Protein AF-A0A4U3ARX2-F1 (afdb_monomer)

Radius of gyration: 12.92 Å; Cα contacts (8 Å, |Δi|>4): 53; chains: 1; bounding box: 28×21×33 Å

Organism: NCBI:txid1890302

Structure (mmCIF, N/CA/C/O backbone):
data_AF-A0A4U3ARX2-F1
#
_entry.id   AF-A0A4U3ARX2-F1
#
loop_
_atom_site.group_PDB
_atom_site.id
_atom_site.type_symbol
_atom_site.label_atom_id
_atom_site.label_alt_id
_atom_site.label_comp_id
_atom_site.label_asym_id
_atom_site.label_entity_id
_atom_site.label_seq_id
_atom_site.pdbx_PDB_ins_code
_atom_site.Cartn_x
_atom_site.Cartn_y
_atom_site.Cartn_z
_atom_site.occupancy
_atom_site.B_iso_or_equiv
_atom_site.auth_seq_id
_atom_site.auth_comp_id
_atom_site.auth_asym_id
_atom_site.auth_atom_id
_atom_site.pdbx_PDB_model_num
ATOM 1 N N . GLN A 1 1 ? 8.756 -2.250 7.411 1.00 53.34 1 GLN A N 1
ATOM 2 C CA . GLN A 1 1 ? 9.913 -3.118 7.096 1.00 53.34 1 GLN A CA 1
ATOM 3 C C . GLN A 1 1 ? 9.779 -3.832 5.744 1.00 53.34 1 GLN A C 1
ATOM 5 O O . GLN A 1 1 ? 10.702 -3.724 4.956 1.00 53.34 1 GLN A O 1
ATOM 10 N N . THR A 1 2 ? 8.658 -4.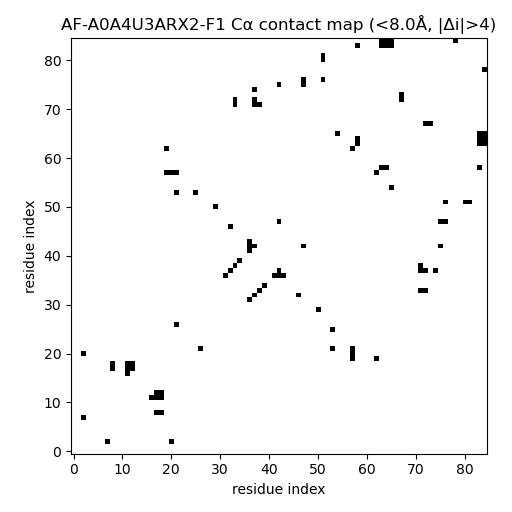478 5.389 1.00 70.38 2 THR A N 1
ATOM 11 C CA . THR A 1 2 ? 8.502 -5.172 4.081 1.00 70.38 2 THR A CA 1
ATOM 12 C C . THR A 1 2 ? 8.715 -4.280 2.848 1.00 70.38 2 THR A C 1
ATOM 14 O O . THR A 1 2 ? 9.275 -4.734 1.860 1.00 70.38 2 THR A O 1
ATOM 17 N N . MET A 1 3 ? 8.329 -3.000 2.918 1.00 68.38 3 MET A N 1
ATOM 18 C CA . MET A 1 3 ? 8.495 -2.025 1.824 1.00 68.38 3 MET A CA 1
ATOM 19 C C . MET A 1 3 ? 9.965 -1.681 1.504 1.00 68.38 3 MET A C 1
ATOM 21 O O . MET A 1 3 ? 10.262 -1.145 0.439 1.00 68.38 3 MET A O 1
ATOM 25 N N . GLU A 1 4 ? 10.885 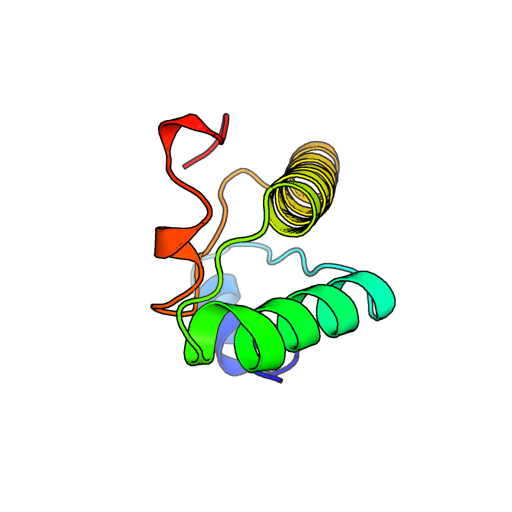-1.969 2.425 1.00 64.25 4 GLU A N 1
ATOM 26 C CA . GLU A 1 4 ? 12.317 -1.666 2.288 1.00 64.25 4 GLU A CA 1
ATOM 27 C C . GLU A 1 4 ? 13.129 -2.888 1.865 1.00 64.25 4 GLU A C 1
ATOM 29 O O . GLU A 1 4 ? 14.263 -2.740 1.422 1.00 64.25 4 GLU A O 1
ATOM 34 N N . GLN A 1 5 ? 12.552 -4.085 1.974 1.00 72.19 5 GLN A N 1
ATOM 35 C CA . GLN A 1 5 ? 13.229 -5.311 1.590 1.00 72.19 5 GLN A CA 1
ATOM 36 C C . GLN A 1 5 ? 13.209 -5.481 0.073 1.00 72.19 5 GLN A C 1
ATOM 38 O O . GLN A 1 5 ? 12.169 -5.352 -0.577 1.00 72.19 5 GLN A O 1
ATOM 43 N N . ASP A 1 6 ? 14.357 -5.862 -0.479 1.00 73.88 6 ASP A N 1
ATOM 44 C CA . A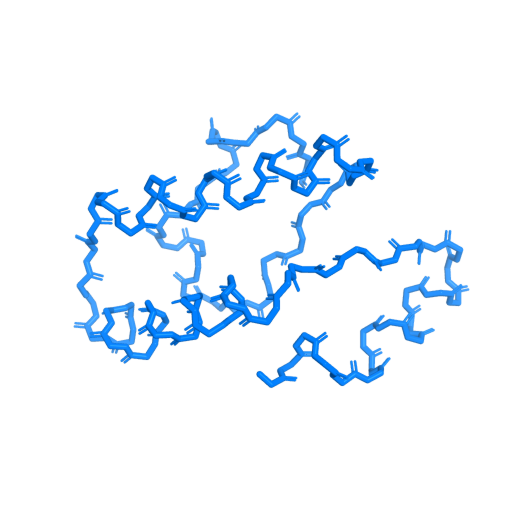SP A 1 6 ? 14.527 -6.055 -1.919 1.00 73.88 6 ASP A CA 1
ATOM 45 C C . ASP A 1 6 ? 13.639 -7.167 -2.489 1.00 73.88 6 ASP A C 1
ATOM 47 O O . ASP A 1 6 ? 13.365 -7.175 -3.680 1.00 73.88 6 ASP A O 1
ATOM 51 N N . PHE A 1 7 ? 13.106 -8.066 -1.657 1.00 76.62 7 PHE A N 1
ATOM 52 C CA . PHE A 1 7 ? 12.309 -9.213 -2.097 1.00 76.62 7 PHE A CA 1
ATOM 53 C C . PHE A 1 7 ? 11.199 -8.860 -3.106 1.00 76.62 7 PHE A C 1
ATOM 55 O O . PHE A 1 7 ? 11.112 -9.493 -4.160 1.00 76.62 7 PHE A O 1
ATOM 62 N N . TYR A 1 8 ? 10.371 -7.847 -2.818 1.00 76.38 8 TYR A N 1
ATOM 63 C CA . TYR A 1 8 ? 9.318 -7.417 -3.747 1.00 76.38 8 TYR A CA 1
ATOM 64 C C . TYR A 1 8 ? 9.890 -6.646 -4.936 1.00 76.38 8 TYR A C 1
ATOM 66 O O . TYR A 1 8 ? 9.502 -6.914 -6.070 1.00 76.38 8 TYR A O 1
ATOM 74 N N . LYS A 1 9 ? 10.850 -5.747 -4.695 1.00 80.00 9 LYS A N 1
ATOM 75 C CA . LYS A 1 9 ? 11.461 -4.909 -5.736 1.00 80.00 9 LYS A CA 1
ATOM 76 C C . L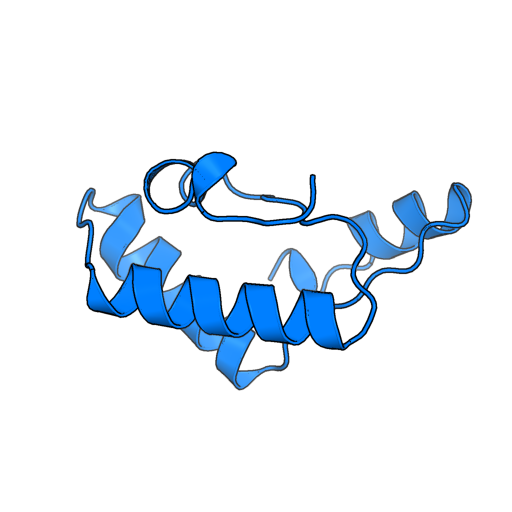YS A 1 9 ? 12.172 -5.747 -6.792 1.00 80.00 9 LYS A C 1
ATOM 78 O O . LYS A 1 9 ? 11.876 -5.626 -7.972 1.00 80.00 9 LYS A O 1
ATOM 83 N N . SER A 1 10 ? 13.054 -6.651 -6.374 1.00 81.69 10 SER A N 1
ATOM 84 C CA . SER A 1 10 ? 13.807 -7.536 -7.265 1.00 81.69 10 SER A CA 1
ATOM 85 C C . SER A 1 10 ? 12.888 -8.470 -8.043 1.00 81.69 10 SER A C 1
ATOM 87 O O . SER A 1 10 ? 13.105 -8.716 -9.226 1.00 81.69 10 SER A O 1
ATOM 89 N N . ARG A 1 11 ? 11.845 -8.999 -7.391 1.00 85.44 11 ARG A N 1
ATOM 90 C CA . ARG A 1 11 ? 10.923 -9.925 -8.048 1.00 85.44 11 ARG A CA 1
ATOM 91 C C . ARG A 1 11 ? 10.051 -9.220 -9.078 1.00 85.44 11 ARG A C 1
ATOM 93 O O . ARG A 1 11 ? 9.865 -9.780 -10.148 1.00 85.44 11 ARG A O 1
ATOM 100 N N . LEU A 1 12 ? 9.557 -8.020 -8.779 1.00 86.25 12 LEU A N 1
ATOM 101 C CA . LEU A 1 12 ? 8.777 -7.201 -9.711 1.00 86.25 12 LEU A CA 1
ATOM 102 C C . LEU A 1 12 ? 9.646 -6.676 -10.862 1.00 86.25 12 LEU A C 1
ATOM 104 O O . LEU A 1 12 ? 9.230 -6.748 -12.017 1.00 86.25 12 LEU A O 1
ATOM 108 N N . ALA A 1 13 ? 10.893 -6.293 -10.580 1.00 86.50 13 ALA A N 1
ATOM 109 C CA . ALA A 1 13 ? 11.852 -5.887 -11.604 1.00 86.50 13 ALA A CA 1
ATOM 110 C C . ALA A 1 13 ? 12.123 -6.995 -12.639 1.00 86.50 13 ALA A C 1
ATOM 112 O O . ALA A 1 13 ? 12.261 -6.697 -13.824 1.00 86.50 13 ALA A O 1
ATOM 113 N N . ASN A 1 14 ? 12.116 -8.275 -12.237 1.00 91.06 14 ASN A N 1
ATOM 114 C CA . ASN A 1 14 ? 12.234 -9.408 -13.172 1.00 91.06 14 ASN A CA 1
ATOM 115 C C . ASN A 1 14 ? 11.064 -9.512 -14.168 1.00 91.06 14 ASN A C 1
ATOM 117 O O . ASN A 1 14 ? 11.194 -10.188 -15.185 1.00 91.06 14 ASN A O 1
ATOM 121 N N . PHE A 1 15 ? 9.934 -8.864 -13.879 1.00 89.44 15 PHE A N 1
ATOM 122 C CA . PHE A 1 15 ? 8.781 -8.740 -14.773 1.00 89.44 15 PHE A CA 1
ATOM 123 C C . PHE A 1 15 ? 8.693 -7.352 -15.425 1.00 89.44 15 PHE A C 1
ATOM 125 O O . PHE A 1 15 ? 7.637 -6.994 -15.937 1.00 89.44 15 PHE A O 1
ATOM 132 N N . ASN A 1 16 ? 9.776 -6.565 -15.397 1.00 89.88 16 ASN A N 1
ATOM 133 C CA . ASN A 1 16 ? 9.819 -5.185 -15.889 1.00 89.88 16 ASN A CA 1
ATOM 134 C C . ASN A 1 16 ? 8.820 -4.241 -15.193 1.00 89.88 16 ASN A C 1
ATOM 136 O O . ASN A 1 16 ? 8.420 -3.235 -15.773 1.00 89.88 16 ASN A O 1
ATOM 140 N N . ILE A 1 17 ? 8.438 -4.546 -13.949 1.00 90.12 17 ILE A N 1
ATOM 141 C CA . ILE A 1 17 ? 7.568 -3.693 -13.135 1.00 90.12 17 ILE A CA 1
ATOM 142 C C . ILE A 1 17 ? 8.445 -2.810 -12.246 1.00 90.12 17 ILE A C 1
ATOM 144 O O . ILE A 1 17 ? 9.211 -3.311 -11.417 1.00 90.12 17 ILE A O 1
ATOM 148 N N . GLU A 1 18 ? 8.320 -1.494 -12.412 1.00 89.62 18 GLU A N 1
ATOM 149 C CA . GLU A 1 18 ? 8.971 -0.509 -11.551 1.00 89.62 18 GLU A CA 1
ATOM 150 C C . GLU A 1 18 ? 8.203 -0.347 -10.234 1.00 89.62 18 GLU A C 1
ATOM 152 O O . GLU A 1 18 ? 6.973 -0.330 -10.199 1.00 89.62 18 GLU A O 1
ATOM 157 N N . THR A 1 19 ? 8.933 -0.245 -9.123 1.00 90.12 19 THR A N 1
ATOM 158 C CA . THR A 1 19 ? 8.337 -0.116 -7.790 1.00 90.12 19 THR A CA 1
ATOM 159 C C . THR A 1 19 ? 8.550 1.277 -7.227 1.00 90.12 19 THR A C 1
ATOM 161 O O . THR A 1 19 ? 9.685 1.656 -6.930 1.00 90.12 19 THR A O 1
ATOM 164 N N . ILE A 1 20 ? 7.454 1.987 -6.976 1.00 91.12 20 ILE A N 1
ATOM 165 C CA . ILE A 1 20 ? 7.455 3.253 -6.245 1.00 91.12 20 ILE A CA 1
ATOM 166 C C . ILE A 1 20 ? 7.136 2.951 -4.781 1.00 91.12 20 ILE A C 1
ATOM 168 O O . ILE A 1 20 ? 6.194 2.218 -4.481 1.00 91.12 20 ILE A O 1
ATOM 172 N N . ILE A 1 21 ? 7.932 3.497 -3.862 1.00 90.62 21 ILE A N 1
ATOM 173 C CA . ILE A 1 21 ? 7.688 3.371 -2.422 1.00 90.62 21 ILE A CA 1
ATOM 174 C C . ILE A 1 21 ? 7.399 4.746 -1.806 1.00 90.62 21 ILE A C 1
ATOM 176 O O . ILE A 1 21 ? 8.028 5.723 -2.219 1.00 90.62 21 ILE A O 1
ATOM 180 N N . PRO A 1 22 ? 6.503 4.831 -0.803 1.00 90.19 22 PRO A N 1
ATOM 181 C CA . PRO A 1 22 ? 6.307 6.055 -0.030 1.00 90.19 22 PRO A CA 1
ATOM 182 C C . PRO A 1 22 ? 7.603 6.511 0.642 1.00 90.19 22 PRO A C 1
ATOM 184 O O . PRO A 1 22 ? 8.508 5.701 0.896 1.00 90.19 22 PRO A O 1
ATOM 187 N N . ASN A 1 23 ? 7.674 7.792 0.996 1.00 91.25 23 ASN A N 1
ATOM 188 C CA . ASN A 1 23 ? 8.807 8.333 1.745 1.00 91.25 23 ASN A CA 1
ATOM 189 C C . ASN A 1 23 ? 8.851 7.788 3.190 1.00 91.25 23 ASN A C 1
ATOM 191 O O . ASN A 1 23 ? 7.945 7.092 3.645 1.00 91.25 23 ASN A O 1
ATOM 195 N N . GLU A 1 24 ? 9.931 8.059 3.921 1.00 91.06 24 GLU A N 1
ATOM 196 C CA . GLU A 1 24 ? 10.134 7.492 5.262 1.00 91.06 24 GLU A CA 1
ATOM 197 C C . GLU A 1 24 ? 9.045 7.895 6.271 1.00 91.06 24 GLU A C 1
ATOM 199 O O . GLU A 1 24 ? 8.558 7.044 7.018 1.00 91.06 24 GLU A O 1
ATOM 204 N N . GLU A 1 25 ? 8.606 9.156 6.267 1.00 92.69 25 GLU A N 1
ATOM 205 C CA . GLU A 1 25 ? 7.548 9.633 7.165 1.00 92.69 25 GLU A CA 1
ATOM 206 C C . GLU A 1 25 ? 6.211 8.943 6.878 1.00 92.69 25 GLU A C 1
ATOM 208 O O . GLU A 1 25 ? 5.523 8.493 7.797 1.00 92.69 25 GLU A O 1
ATOM 213 N N . GLU A 1 26 ? 5.868 8.793 5.600 1.00 92.75 26 GLU A N 1
ATOM 214 C CA . GLU A 1 26 ? 4.669 8.084 5.153 1.00 92.75 26 GLU A CA 1
ATOM 215 C C . GLU A 1 26 ? 4.724 6.604 5.541 1.00 92.75 26 GLU A C 1
ATOM 217 O O . GLU A 1 26 ? 3.749 6.066 6.067 1.00 92.75 26 GLU A O 1
ATOM 222 N N . ARG A 1 27 ? 5.874 5.941 5.361 1.00 91.06 27 ARG A N 1
ATOM 223 C CA . ARG A 1 27 ? 6.059 4.542 5.783 1.00 91.06 27 ARG A CA 1
ATOM 224 C C . ARG A 1 27 ? 5.909 4.381 7.294 1.00 91.06 27 ARG A C 1
ATOM 226 O O . ARG A 1 27 ? 5.273 3.421 7.735 1.00 91.06 27 ARG A O 1
ATOM 233 N N . ASN A 1 28 ? 6.457 5.307 8.079 1.00 91.50 28 ASN A N 1
ATOM 234 C CA . ASN A 1 28 ? 6.324 5.307 9.536 1.00 91.50 28 ASN A CA 1
ATOM 235 C C . ASN A 1 28 ? 4.867 5.501 9.967 1.00 91.50 28 ASN A C 1
ATOM 237 O O . ASN A 1 28 ? 4.389 4.791 10.852 1.00 91.50 28 ASN A O 1
ATOM 241 N N . PHE A 1 29 ? 4.140 6.399 9.300 1.00 92.94 29 PHE A N 1
ATOM 242 C CA . PHE A 1 29 ? 2.711 6.587 9.522 1.00 92.94 29 PHE A CA 1
ATOM 243 C C . PHE A 1 29 ? 1.909 5.318 9.201 1.00 92.94 29 PHE A C 1
ATOM 245 O O . PHE A 1 29 ? 1.158 4.841 10.048 1.00 92.94 29 PHE A O 1
ATOM 252 N N . ILE A 1 30 ? 2.117 4.716 8.024 1.00 91.38 30 ILE A N 1
ATOM 253 C CA . ILE A 1 30 ? 1.446 3.467 7.627 1.00 91.38 30 ILE A CA 1
ATOM 254 C C . ILE A 1 30 ? 1.722 2.364 8.657 1.00 91.38 30 ILE A C 1
ATOM 256 O O . ILE A 1 30 ? 0.807 1.664 9.085 1.00 91.38 30 ILE A O 1
ATOM 260 N N . HIS A 1 31 ? 2.973 2.226 9.102 1.00 91.19 31 HIS A N 1
ATOM 261 C CA . HIS A 1 31 ? 3.338 1.243 10.119 1.00 91.19 31 HIS A CA 1
ATOM 262 C C . HIS A 1 31 ? 2.646 1.505 11.464 1.00 91.19 31 HIS A C 1
ATOM 264 O O . HIS A 1 31 ? 2.177 0.562 12.105 1.00 91.19 31 HIS A O 1
ATOM 270 N N . HIS A 1 32 ? 2.544 2.774 11.868 1.00 91.44 32 HIS A N 1
ATOM 271 C CA . HIS A 1 32 ? 1.825 3.171 13.072 1.00 91.44 32 HIS A CA 1
ATOM 272 C C . HIS A 1 32 ? 0.346 2.786 12.997 1.00 91.44 32 HIS A C 1
ATOM 274 O O . HIS A 1 32 ? -0.143 2.160 13.936 1.00 91.44 32 HIS A O 1
ATOM 280 N N . VAL A 1 33 ? -0.333 3.102 11.888 1.00 91.56 33 VAL A N 1
ATOM 281 C CA . VAL A 1 33 ? -1.749 2.764 11.666 1.00 91.56 33 VAL A CA 1
ATOM 282 C C . VAL A 1 33 ? -1.958 1.250 11.713 1.00 91.56 33 VAL A C 1
ATOM 284 O O . VAL A 1 33 ? -2.846 0.775 12.418 1.00 91.56 33 VAL A O 1
ATOM 287 N N . ILE A 1 34 ? -1.106 0.468 11.043 1.00 89.81 34 ILE A N 1
ATOM 288 C CA . ILE A 1 34 ? -1.215 -0.999 11.050 1.00 89.81 34 ILE A CA 1
ATOM 289 C C . ILE A 1 34 ? -1.126 -1.543 12.481 1.00 89.81 34 ILE A C 1
ATOM 291 O O . ILE A 1 34 ? -2.034 -2.241 12.919 1.00 89.81 34 ILE A O 1
ATOM 295 N N . LEU A 1 35 ? -0.072 -1.201 13.229 1.00 89.38 35 LEU A N 1
ATOM 296 C CA . LEU A 1 35 ? 0.176 -1.799 14.545 1.00 89.38 35 LEU A CA 1
ATOM 297 C C . LEU A 1 35 ? -0.728 -1.260 15.657 1.00 89.38 35 LEU A C 1
ATOM 299 O O . LEU A 1 35 ? -1.112 -1.999 16.567 1.00 89.38 35 LEU A O 1
ATOM 303 N N . ASN A 1 36 ? -1.012 0.042 15.645 1.00 90.94 36 ASN A N 1
ATOM 304 C CA . ASN A 1 36 ? -1.712 0.691 16.749 1.00 90.94 36 ASN A CA 1
ATOM 305 C C . ASN A 1 36 ? -3.217 0.750 16.549 1.00 90.94 36 ASN A C 1
ATOM 307 O O . ASN A 1 36 ? -3.919 0.813 17.560 1.00 90.94 36 ASN A O 1
ATOM 311 N N . GLU A 1 37 ? -3.689 0.689 15.304 1.00 90.50 37 GLU A N 1
ATOM 312 C CA . GLU A 1 37 ? -5.108 0.766 14.983 1.00 90.50 37 GLU A CA 1
ATOM 313 C C . GLU A 1 37 ? -5.613 -0.564 14.422 1.00 90.50 37 GLU A C 1
ATOM 315 O O . GLU A 1 37 ? -6.352 -1.277 15.104 1.00 90.50 37 GLU A O 1
ATOM 320 N N . LEU A 1 38 ? -5.155 -0.950 13.228 1.00 88.62 38 LEU A N 1
ATOM 321 C CA . LEU A 1 38 ? -5.746 -2.066 12.485 1.00 88.62 38 LEU A CA 1
ATOM 322 C C . LEU A 1 38 ? -5.553 -3.416 13.187 1.00 88.62 38 LEU A C 1
ATOM 324 O O . LEU A 1 38 ? -6.515 -4.167 13.330 1.00 88.62 38 LEU A O 1
ATOM 328 N N . SER A 1 39 ? -4.362 -3.701 13.727 1.00 87.50 39 SER A N 1
ATOM 329 C CA . SER A 1 39 ? -4.104 -4.922 14.510 1.00 87.50 39 SER A CA 1
ATOM 330 C C . SER A 1 39 ? -4.924 -5.003 15.807 1.00 87.50 39 SER A C 1
ATOM 332 O O . SER A 1 39 ? -5.015 -6.071 16.409 1.00 87.50 39 SER A O 1
ATOM 334 N N . LYS A 1 40 ? -5.528 -3.892 16.250 1.00 89.12 40 LYS A N 1
ATOM 335 C CA . LYS A 1 40 ? -6.430 -3.826 17.411 1.00 89.12 40 LYS A CA 1
ATOM 336 C C . LYS A 1 40 ? -7.906 -3.707 17.008 1.00 89.12 40 LYS A C 1
ATOM 338 O O . LYS A 1 40 ? -8.755 -3.559 17.883 1.00 89.12 40 LYS A O 1
ATOM 343 N N . GLY A 1 41 ? -8.210 -3.756 15.708 1.00 87.19 41 GLY A N 1
ATOM 344 C CA . GLY A 1 41 ? -9.560 -3.589 15.167 1.00 87.19 41 GLY A CA 1
ATOM 345 C C . GLY A 1 41 ? -10.092 -2.153 15.220 1.00 87.19 41 GLY A C 1
ATOM 346 O O . GLY A 1 41 ? -11.299 -1.953 15.120 1.00 87.19 41 GLY A O 1
ATOM 347 N N . ILE A 1 42 ? -9.224 -1.153 15.400 1.00 89.00 42 ILE A N 1
ATOM 348 C CA . ILE A 1 42 ? -9.606 0.262 15.393 1.00 89.00 42 ILE A CA 1
ATOM 349 C C . ILE A 1 42 ? -9.567 0.760 13.946 1.00 89.00 42 ILE A C 1
ATOM 351 O O . ILE A 1 42 ? -8.556 0.620 13.261 1.00 89.00 42 ILE A O 1
ATOM 355 N N . ILE A 1 43 ? -10.672 1.353 13.497 1.00 87.62 43 ILE A N 1
ATOM 356 C CA . ILE A 1 43 ? -10.816 1.945 12.166 1.00 87.62 43 ILE A CA 1
ATOM 357 C C . ILE A 1 43 ? -10.981 3.451 12.354 1.00 87.62 43 ILE A C 1
ATOM 359 O O . ILE A 1 43 ? -11.973 3.901 12.924 1.00 87.62 43 ILE A O 1
ATOM 363 N N . SER A 1 44 ? -9.995 4.219 11.897 1.00 90.31 44 SER A N 1
ATOM 364 C CA . SER A 1 44 ? -9.984 5.677 11.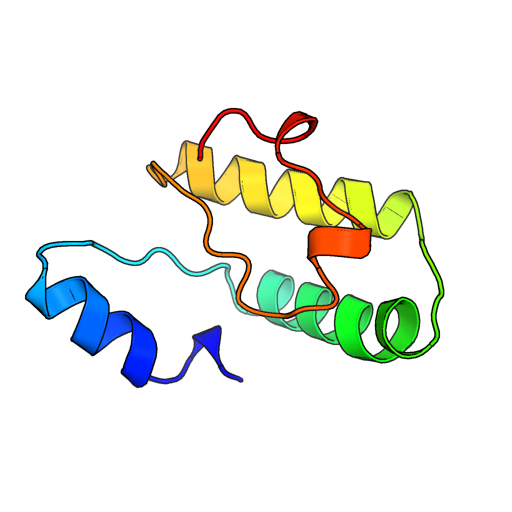996 1.00 90.31 44 SER A CA 1
ATOM 365 C C . SER A 1 44 ? -10.195 6.314 10.625 1.00 90.31 44 SER A C 1
ATOM 367 O O . SER A 1 44 ? -9.446 6.045 9.683 1.00 90.31 44 SER A O 1
ATOM 369 N N . GLU A 1 45 ? -11.191 7.194 10.514 1.00 90.31 45 GLU A N 1
ATOM 370 C CA . GLU A 1 45 ? -11.441 7.957 9.285 1.00 90.31 45 GLU A CA 1
ATOM 371 C C . GLU A 1 45 ? -10.264 8.874 8.939 1.00 90.31 45 GLU A C 1
ATOM 373 O O . GLU A 1 45 ? -9.851 8.929 7.785 1.00 90.31 45 GLU A O 1
ATOM 378 N N . THR A 1 46 ? -9.640 9.511 9.932 1.00 92.38 46 THR A N 1
ATOM 379 C CA . THR A 1 46 ? -8.469 10.375 9.702 1.00 92.38 46 THR A CA 1
ATOM 380 C C . THR A 1 46 ? -7.269 9.575 9.199 1.00 92.38 46 THR A C 1
ATOM 382 O O . THR A 1 46 ? -6.516 10.039 8.337 1.00 92.38 46 THR A O 1
ATOM 385 N N . SER A 1 47 ? -7.109 8.341 9.684 1.00 92.38 47 SER A N 1
ATOM 386 C CA . SER A 1 47 ? -6.060 7.438 9.212 1.00 92.38 47 SER A CA 1
ATOM 387 C C . SER A 1 47 ? -6.343 6.955 7.796 1.00 92.38 47 SER A C 1
ATOM 389 O O . SER A 1 47 ? -5.419 6.906 6.980 1.00 92.38 47 SER A O 1
ATOM 391 N N . LYS A 1 48 ? -7.617 6.682 7.472 1.00 91.31 48 LYS A N 1
ATOM 392 C CA . LYS A 1 48 ? -8.063 6.369 6.109 1.00 91.31 48 LYS A CA 1
ATOM 393 C C . LYS A 1 48 ? -7.755 7.517 5.150 1.00 91.31 48 LYS A C 1
ATOM 395 O O . LYS A 1 48 ? -7.125 7.287 4.123 1.00 91.31 48 LYS A O 1
ATOM 400 N N . GLU A 1 49 ? -8.149 8.742 5.484 1.00 92.62 49 GLU A N 1
ATOM 401 C CA . GLU A 1 49 ? -7.910 9.924 4.647 1.00 92.62 49 GLU A CA 1
ATOM 402 C C . GLU A 1 49 ? -6.423 10.119 4.352 1.00 92.62 49 GLU A C 1
ATOM 404 O O . GLU A 1 49 ? -6.035 10.326 3.201 1.00 92.62 49 GLU A O 1
ATOM 409 N N . LYS A 1 50 ? -5.570 9.995 5.372 1.00 93.00 50 LYS A N 1
ATOM 410 C CA . LYS A 1 50 ? -4.128 10.165 5.194 1.00 93.00 50 LYS A CA 1
ATOM 411 C C . LYS A 1 50 ? -3.503 9.042 4.363 1.00 93.00 50 LYS A C 1
ATOM 413 O O . LYS A 1 50 ? -2.647 9.307 3.524 1.00 93.00 50 LYS A O 1
ATOM 418 N N . LEU A 1 51 ? -3.959 7.802 4.528 1.00 91.94 51 LEU A N 1
ATOM 419 C CA . LEU A 1 51 ? -3.564 6.689 3.661 1.00 91.94 51 LEU A CA 1
ATOM 420 C C . LEU A 1 51 ? -3.995 6.899 2.200 1.00 91.94 51 LEU A C 1
ATOM 422 O O . LEU A 1 51 ? -3.215 6.624 1.286 1.00 91.94 51 LEU A O 1
ATOM 426 N N . LEU A 1 52 ? -5.200 7.424 1.965 1.00 92.31 52 LEU A N 1
ATOM 427 C CA . LEU A 1 52 ? -5.665 7.776 0.621 1.00 92.31 52 LEU A CA 1
ATOM 428 C C . LEU A 1 52 ? -4.838 8.911 0.014 1.00 92.31 52 LEU A C 1
ATOM 430 O O . LEU A 1 52 ? -4.508 8.854 -1.166 1.00 92.31 52 LEU A O 1
ATOM 434 N N . GLN A 1 53 ? -4.442 9.913 0.803 1.00 93.75 53 GLN A N 1
ATOM 435 C CA . GLN A 1 53 ? -3.536 10.972 0.345 1.00 93.75 53 GLN A CA 1
ATOM 436 C C . GLN A 1 53 ? -2.182 10.412 -0.096 1.00 93.75 53 GLN A C 1
ATOM 438 O O . GLN A 1 53 ? -1.708 10.760 -1.177 1.00 93.75 53 GLN A O 1
ATOM 443 N N . ILE A 1 54 ? -1.591 9.510 0.696 1.00 93.81 54 ILE A N 1
ATOM 444 C CA . ILE A 1 54 ? -0.337 8.835 0.332 1.00 93.81 54 ILE A CA 1
ATOM 445 C C . ILE A 1 54 ? -0.528 8.049 -0.967 1.00 93.81 54 ILE A C 1
ATOM 447 O O . ILE A 1 54 ? 0.271 8.168 -1.890 1.00 93.81 54 ILE A O 1
ATOM 451 N N . THR A 1 55 ? -1.620 7.294 -1.077 1.00 92.38 55 THR A N 1
ATOM 452 C CA . THR A 1 55 ? -1.902 6.486 -2.270 1.00 92.38 55 THR A CA 1
ATOM 453 C C . THR A 1 55 ? -2.072 7.357 -3.517 1.00 92.38 55 THR A C 1
ATOM 455 O O . THR A 1 55 ? -1.470 7.081 -4.550 1.00 92.38 55 THR A O 1
ATOM 458 N N . ASN A 1 56 ? -2.805 8.466 -3.410 1.00 92.62 56 ASN A N 1
ATOM 459 C CA . ASN A 1 56 ? -2.960 9.430 -4.497 1.00 92.62 56 ASN A CA 1
ATOM 460 C C . ASN A 1 56 ? -1.632 10.086 -4.895 1.00 92.62 56 ASN A C 1
ATOM 462 O O . ASN A 1 56 ? -1.388 10.278 -6.083 1.00 92.62 56 ASN A O 1
ATOM 466 N N . SER A 1 57 ? -0.761 10.391 -3.930 1.00 93.88 57 SER A N 1
ATOM 467 C CA . SER A 1 57 ? 0.592 10.894 -4.200 1.00 93.88 57 SER A CA 1
ATOM 468 C C . SER A 1 57 ? 1.411 9.885 -5.015 1.00 93.88 57 SER A C 1
ATOM 470 O O . SER A 1 57 ? 2.036 10.248 -6.009 1.00 93.88 57 SER A O 1
ATOM 472 N N . LEU A 1 58 ? 1.346 8.591 -4.673 1.00 93.25 58 LEU A N 1
ATOM 473 C CA . LEU A 1 58 ? 2.008 7.535 -5.450 1.00 93.25 58 LEU A CA 1
ATOM 474 C C . LEU A 1 58 ? 1.465 7.444 -6.882 1.00 93.25 58 LEU A C 1
ATOM 476 O O . LEU A 1 58 ? 2.252 7.344 -7.821 1.00 93.25 58 LEU A O 1
ATOM 480 N N . ILE A 1 59 ? 0.143 7.525 -7.058 1.00 93.00 59 ILE A N 1
ATOM 481 C CA . ILE A 1 59 ? -0.503 7.517 -8.382 1.00 93.00 59 ILE A CA 1
ATOM 482 C C . ILE A 1 59 ? -0.053 8.727 -9.208 1.00 93.00 59 ILE A C 1
ATOM 484 O O . ILE A 1 59 ? 0.310 8.583 -10.373 1.00 93.00 59 ILE A O 1
ATOM 488 N N . GLN A 1 60 ? -0.001 9.917 -8.604 1.00 92.94 60 GLN A N 1
ATOM 489 C CA . GLN A 1 60 ? 0.502 11.127 -9.265 1.00 92.94 60 GLN A CA 1
ATOM 490 C C . GLN A 1 60 ? 1.978 11.020 -9.663 1.00 92.94 60 GLN A C 1
ATOM 492 O O . GLN A 1 60 ? 2.380 11.604 -10.668 1.00 92.94 60 GLN A O 1
ATOM 497 N N . ASN A 1 61 ? 2.765 10.238 -8.924 1.00 92.62 61 ASN A N 1
ATOM 498 C CA . ASN A 1 61 ? 4.157 9.932 -9.251 1.00 92.62 61 ASN A CA 1
ATOM 499 C C . ASN A 1 61 ? 4.313 8.820 -10.306 1.00 92.62 61 ASN A C 1
ATOM 501 O O . ASN A 1 61 ? 5.439 8.428 -10.600 1.00 92.62 61 ASN A O 1
ATOM 505 N N . GLY A 1 62 ? 3.214 8.330 -10.891 1.00 91.81 62 GLY A N 1
ATOM 506 C CA . GLY A 1 62 ? 3.225 7.357 -11.984 1.00 91.81 62 GLY A CA 1
ATOM 507 C C . GLY A 1 62 ? 2.882 5.926 -11.577 1.00 91.81 62 GLY A C 1
ATOM 508 O O . GLY A 1 62 ? 3.056 5.023 -12.389 1.00 91.81 62 GLY A O 1
ATOM 509 N N . ALA A 1 63 ? 2.400 5.684 -10.352 1.00 93.44 63 ALA A N 1
ATOM 510 C CA . ALA A 1 63 ? 1.941 4.349 -9.977 1.00 93.44 63 ALA A CA 1
ATOM 511 C C . ALA A 1 63 ? 0.663 3.976 -10.748 1.00 93.44 63 ALA A C 1
ATOM 513 O O . ALA A 1 63 ? -0.384 4.602 -10.585 1.00 93.44 63 ALA A O 1
ATOM 514 N N . GLU A 1 64 ? 0.749 2.917 -11.551 1.00 92.56 64 GLU A N 1
ATOM 515 C CA . GLU A 1 64 ? -0.374 2.367 -12.324 1.00 92.56 64 GLU A CA 1
ATOM 516 C C . GLU A 1 64 ? -1.156 1.283 -11.566 1.00 92.56 64 GLU A C 1
ATOM 518 O O . GLU A 1 64 ? -2.168 0.796 -12.061 1.00 92.56 64 GLU A O 1
ATOM 523 N N . GLY A 1 65 ? -0.699 0.904 -10.371 1.00 90.38 65 GLY A N 1
ATOM 524 C CA . GLY A 1 65 ? -1.379 -0.032 -9.481 1.00 90.38 65 GLY A CA 1
ATOM 525 C C . GLY A 1 65 ? -0.807 0.016 -8.066 1.00 90.38 65 GLY A C 1
ATOM 526 O O . GLY A 1 65 ? 0.339 0.431 -7.862 1.00 90.38 65 GLY A O 1
ATOM 527 N N . ILE A 1 66 ? -1.603 -0.394 -7.078 1.00 91.38 66 ILE A N 1
ATOM 528 C CA . ILE A 1 66 ? -1.262 -0.301 -5.654 1.00 91.38 66 ILE A CA 1
ATOM 529 C C . ILE A 1 66 ? -1.266 -1.686 -5.007 1.00 91.38 66 ILE A C 1
ATOM 531 O O . ILE A 1 66 ? -2.291 -2.342 -4.850 1.00 91.38 66 ILE A O 1
ATOM 535 N N . LEU A 1 67 ? -0.092 -2.129 -4.551 1.00 88.19 67 LEU A N 1
ATOM 536 C CA . LEU A 1 67 ? 0.046 -3.413 -3.868 1.00 88.19 67 LEU A CA 1
ATOM 537 C C . LEU A 1 67 ? -0.293 -3.293 -2.373 1.00 88.19 67 LEU A C 1
ATOM 539 O O . LEU A 1 67 ? 0.514 -2.818 -1.570 1.00 88.19 67 LEU A O 1
ATOM 543 N N . LEU A 1 68 ? -1.452 -3.817 -1.973 1.00 87.75 68 LEU A N 1
ATOM 544 C CA . LEU A 1 68 ? -1.842 -3.946 -0.565 1.00 87.75 68 LEU A CA 1
ATOM 545 C C . LEU A 1 68 ? -1.176 -5.178 0.073 1.00 87.75 68 LEU A C 1
ATOM 547 O O . LEU A 1 68 ? -1.746 -6.262 0.146 1.00 87.75 68 LEU A O 1
ATOM 551 N N . GLY A 1 69 ? 0.068 -5.019 0.529 1.00 81.62 69 GLY A N 1
ATOM 552 C CA . GLY A 1 69 ? 0.905 -6.128 1.017 1.00 81.62 69 GLY A CA 1
ATOM 553 C C . GLY A 1 69 ? 0.594 -6.674 2.421 1.00 81.62 69 GLY A C 1
ATOM 554 O O . GLY A 1 69 ? 1.342 -7.519 2.907 1.00 81.62 69 GLY A O 1
ATOM 555 N N . CYS A 1 70 ? -0.448 -6.189 3.098 1.00 77.56 70 CYS A N 1
ATOM 556 C CA . CYS A 1 70 ? -0.820 -6.585 4.460 1.00 77.56 70 CYS A CA 1
ATOM 557 C C . CYS A 1 70 ? -2.315 -6.908 4.485 1.00 77.56 70 CYS A C 1
ATOM 559 O O . CYS A 1 70 ? -3.094 -6.180 3.876 1.00 77.56 70 CYS A O 1
ATOM 561 N N . THR A 1 71 ? -2.730 -7.957 5.194 1.00 80.06 71 THR A N 1
ATOM 562 C CA . THR A 1 71 ? -4.141 -8.383 5.267 1.00 80.06 71 THR A CA 1
ATOM 563 C C . THR A 1 71 ? -5.063 -7.363 5.938 1.00 80.06 71 THR A C 1
ATOM 565 O O . THR A 1 71 ? -6.268 -7.369 5.719 1.00 80.06 71 THR A O 1
ATOM 568 N N . GLU A 1 72 ? -4.487 -6.468 6.732 1.00 81.25 72 GLU A N 1
ATOM 569 C CA . GLU A 1 72 ? -5.167 -5.469 7.542 1.00 81.25 72 GLU A CA 1
ATOM 570 C C . GLU A 1 72 ? -5.529 -4.209 6.748 1.00 81.25 72 GLU A C 1
ATOM 572 O O . GLU A 1 72 ? -6.556 -3.596 7.015 1.00 81.25 72 GLU A O 1
ATOM 577 N N . ILE A 1 73 ? -4.721 -3.816 5.758 1.00 79.00 73 ILE A N 1
ATOM 578 C CA . ILE A 1 73 ? -4.956 -2.583 4.982 1.00 79.00 73 ILE A CA 1
ATOM 579 C C . ILE A 1 73 ? -6.258 -2.652 4.157 1.00 79.00 73 ILE A C 1
ATOM 581 O O . ILE A 1 73 ? -6.995 -1.663 4.161 1.00 79.00 73 ILE A O 1
ATOM 585 N N . PRO A 1 74 ? -6.613 -3.792 3.526 1.00 78.62 74 PRO A N 1
ATOM 586 C CA . PRO A 1 74 ? -7.907 -3.968 2.865 1.00 78.62 74 PRO A CA 1
ATOM 58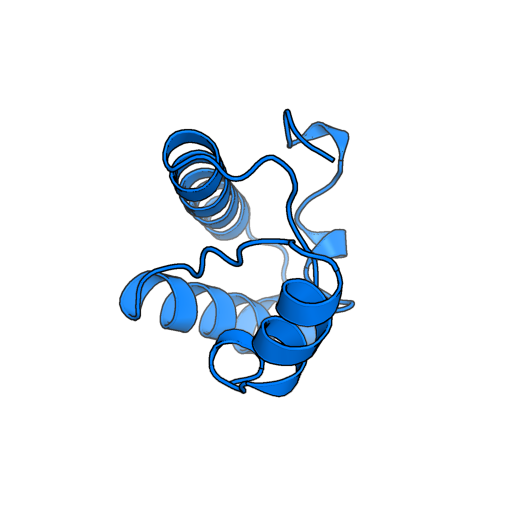7 C C . PRO A 1 74 ? -9.138 -3.783 3.770 1.00 78.62 74 PRO A C 1
ATOM 589 O O . PRO A 1 74 ? -10.247 -3.661 3.261 1.00 78.62 74 PRO A O 1
ATOM 592 N N . LEU A 1 75 ? -8.978 -3.767 5.103 1.00 80.75 75 LEU A N 1
ATOM 593 C CA . LEU A 1 75 ? -10.076 -3.467 6.034 1.00 80.75 75 LEU A CA 1
ATOM 594 C C . LEU A 1 75 ? -10.406 -1.968 6.087 1.00 80.75 75 LEU A C 1
ATOM 596 O O . LEU A 1 75 ? -11.502 -1.598 6.503 1.00 80.75 75 LEU A O 1
ATOM 600 N N . LEU A 1 76 ? -9.460 -1.112 5.691 1.00 83.19 76 LEU A N 1
ATOM 601 C CA . LEU A 1 76 ? -9.574 0.346 5.754 1.00 83.19 76 LEU A CA 1
ATOM 602 C C . LEU A 1 76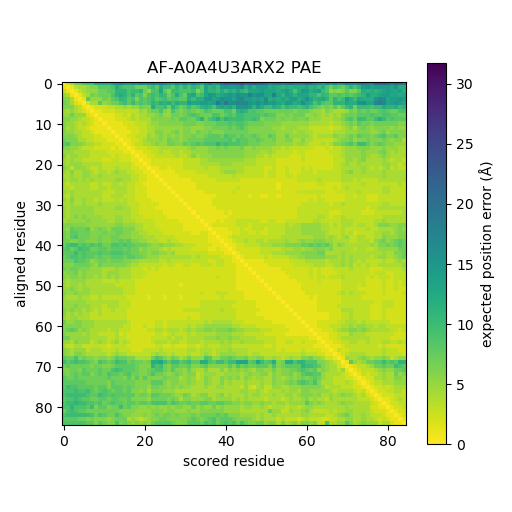 ? -9.753 0.980 4.367 1.00 83.19 76 LEU A C 1
ATOM 604 O O . LEU A 1 76 ? -10.472 1.971 4.230 1.00 83.19 76 LEU A O 1
ATOM 608 N N . ILE A 1 77 ? -9.107 0.414 3.344 1.00 85.06 77 ILE A N 1
ATOM 609 C CA . ILE A 1 77 ? -9.136 0.902 1.961 1.00 85.06 77 ILE A CA 1
ATOM 610 C C . ILE A 1 77 ? -9.676 -0.196 1.056 1.00 85.06 77 ILE A C 1
ATOM 612 O O . ILE A 1 77 ? -9.219 -1.336 1.108 1.00 85.06 77 ILE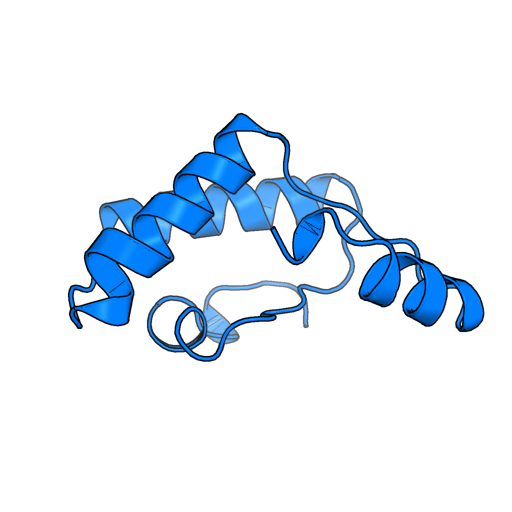 A O 1
ATOM 616 N N . SER A 1 78 ? -10.624 0.167 0.202 1.00 84.31 78 SER A N 1
ATOM 617 C CA . SER A 1 78 ? -11.219 -0.714 -0.794 1.00 84.31 78 SER A CA 1
ATOM 618 C C . SER A 1 78 ? -10.883 -0.254 -2.211 1.00 84.31 78 SER A C 1
ATOM 620 O O . SER A 1 78 ? -10.527 0.902 -2.430 1.00 84.31 78 SER A O 1
ATOM 622 N N . GLN A 1 79 ? -11.074 -1.140 -3.193 1.00 83.31 79 GLN A N 1
ATOM 623 C CA . GLN A 1 79 ? -10.905 -0.803 -4.612 1.00 83.31 79 GLN A CA 1
ATOM 624 C C . GLN A 1 79 ? -11.730 0.424 -5.030 1.00 83.31 79 GLN A C 1
ATOM 626 O O . GLN A 1 79 ? -11.300 1.193 -5.877 1.00 83.31 79 GLN A O 1
ATOM 631 N N . ASN A 1 80 ? -12.902 0.631 -4.422 1.00 85.88 80 ASN A N 1
ATOM 632 C CA . ASN A 1 80 ? -13.772 1.767 -4.736 1.00 85.88 80 ASN A CA 1
ATOM 633 C C . ASN A 1 80 ? -13.188 3.114 -4.288 1.00 85.88 80 ASN A C 1
ATOM 635 O O . ASN A 1 80 ? -13.656 4.155 -4.742 1.00 85.88 80 ASN A O 1
ATOM 639 N N . ASP A 1 81 ? -12.203 3.103 -3.388 1.00 85.00 81 ASP A N 1
ATOM 640 C CA . ASP A 1 81 ? -11.523 4.310 -2.928 1.00 85.00 81 ASP A CA 1
ATOM 641 C C . ASP A 1 81 ? -10.348 4.703 -3.853 1.00 85.00 81 ASP A C 1
ATOM 643 O O . ASP A 1 81 ? -9.783 5.785 -3.690 1.00 85.00 81 ASP A O 1
ATOM 647 N N . LEU A 1 82 ? -9.972 3.843 -4.812 1.00 86.81 82 LEU A N 1
ATOM 648 C CA . LEU A 1 82 ? -8.801 4.004 -5.677 1.00 86.81 82 LEU A CA 1
ATOM 649 C C . LEU A 1 82 ? -9.189 4.083 -7.158 1.00 86.81 82 LEU A C 1
ATOM 651 O O . LEU A 1 82 ? -10.109 3.420 -7.631 1.00 86.81 82 LEU A O 1
ATOM 655 N N . THR A 1 83 ? -8.451 4.894 -7.912 1.00 87.00 83 THR A N 1
ATOM 656 C CA . THR A 1 83 ? -8.632 5.048 -9.366 1.00 87.00 83 THR A CA 1
ATOM 657 C C . THR A 1 83 ? -7.825 4.042 -10.183 1.00 87.00 83 THR A C 1
ATOM 659 O O . THR A 1 83 ? -8.057 3.910 -11.385 1.00 87.00 83 THR A O 1
ATOM 662 N N . VAL A 1 84 ? -6.887 3.346 -9.540 1.00 86.44 84 VAL A N 1
ATOM 663 C CA . VAL A 1 84 ? -5.994 2.351 -10.141 1.00 86.44 84 VAL A CA 1
ATOM 664 C C . VAL A 1 84 ? -6.231 0.968 -9.512 1.00 86.44 84 VAL A C 1
ATOM 666 O O . VAL A 1 84 ? -6.776 0.908 -8.404 1.00 86.44 84 VAL A O 1
ATOM 669 N N . PRO A 1 85 ? -5.871 -0.128 -10.206 1.00 84.50 85 PRO A N 1
ATOM 670 C CA . PRO A 1 85 ? -5.946 -1.492 -9.678 1.00 84.50 85 PRO A CA 1
ATOM 671 C C . PRO A 1 85 ? -5.135 -1.739 -8.401 1.00 84.50 85 PRO A C 1
ATOM 673 O O . PRO A 1 85 ? -4.115 -1.043 -8.178 1.00 84.50 85 PRO A O 1
#

InterPro domains:
  IPR001920 Asp/Glu racemase [G3DSA:3.40.50.1860] (1-85)
  IPR001920 Asp/Glu racemase [SSF53681] (2-85)
  IPR015942 Asp/Glu/hydantoin racemase [PF01177] (2-79)
  IPR033134 Asp/Glu racemase, active site 2 [PS00924] (66-76)

Secondary structure (DSSP, 8-state):
-GGGSHHHHHHHHTTT-------HHHHHHHHHHHHHTGGGT---HHHHHHHHHHHHHHHHTT-S-----STTGGGT--GGG-S--

Solvent-accessible surface area (backbone atoms only — not comparable to full-atom values): 5322 Å² total; per-residue (Å²): 111,75,89,75,42,58,72,61,50,59,57,36,43,76,71,77,41,84,77,87,74,76,54,72,69,56,48,52,49,53,51,48,46,42,65,70,24,41,75,70,74,45,85,53,70,71,58,41,53,53,51,50,51,53,52,52,51,44,40,75,75,67,46,76,56,66,87,78,89,47,88,58,55,63,78,71,51,54,71,90,80,46,97,51,88

Mean predicted aligned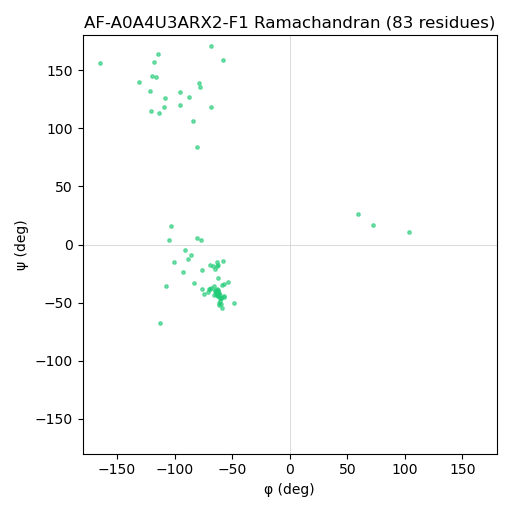 error: 4.56 Å

pLDDT: mean 87.02, std 7.26, range [53.34, 93.88]

Nearest PDB structures (foldseek):
  3ojc-assembly1_A  TM=9.472E-01  e=9.184E-07  Yersinia pestis CO92
  5hqt-assembly1_A  TM=9.272E-01  e=6.308E-06  Escherichia coli O157:H7 str. SS52
  5elm-assembly2_D  TM=9.252E-01  e=8.307E-06  Escherichia coli
  2dx7-assembly1_B  TM=9.151E-01  e=1.662E-03  Pyrococcus horikoshii OT3
  6z1p-assembly1_BE  TM=2.361E-01  e=4.870E+00  Tetrahymena thermophila SB210

Foldseek 3Di:
DVLPDCVVVVVCVVVVHHDDDFDPVLVVLVVCCVPVAQVVVHADPVSLVSVLVSVVVVVVVPDQADDPPDPRVCVHDPPVSDPHD

Sequence (85 aa):
QTMEQDFYKSRLANFNIETIIPNEEERNFIHHVILNELSKGIISETSKEKLLQITNSLIQNGAEGILLGCTEIPLLISQNDLTVP